Protein AF-A0A080LV56-F1 (afdb_monomer)

Sequence (166 aa):
MALDLDLRAFAGDPAAPHFTWCDDDGTEVSLRLPCADDLQRWRRDGVLAQETLAASLIESVAGQAVGADHRPPAAWLSALDDAFAAHDPLTALQLQTRCPACDHAELVACDLEALLLEGFAGTQAKMLDEVLQLASAFHWSEAEILALPRWRRAHYLQQIAARGWA

Secondary structure (DSSP, 8-state):
------GGGGSS--PPPEEEEE-TT--EEEEE---HHHHHHHHHHT---HHHHHHTTEEEETTEE--TT----TTHHHHHHHHHHHH-TTTT-EEEEE-TTT--EEEEE--HHHHHHHHHHHHHHHHHHHHHHHHHHH---HHHHHHS-HHHHHHHHHHHHHHT--

Foldseek 3Di:
DDDDDPCVVVVDDDDFDKDWDADPVRKIWIFTADDPVLVVVCVVVVPDDLQLSRLVGTQDINPHGDDSPDGDPPVCSVVVVVVNCVVCVPVFPWDFDADPVPRDTDTDTDDPVVVVVVVVVVVVVVLVVLLVLCCLQPVDDSVVLVVDDPVVSVVVVVVCVVVVPD

Organism: NCBI:txid327160

Structure (mmCIF, N/CA/C/O backbone):
data_AF-A0A080LV56-F1
#
_entry.id   AF-A0A080LV56-F1
#
loop_
_atom_site.group_PDB
_atom_site.id
_atom_site.type_symbol
_atom_site.label_atom_id
_atom_site.label_alt_id
_atom_site.label_comp_id
_atom_site.label_asym_id
_atom_site.label_entity_id
_atom_site.label_seq_id
_atom_site.pdbx_PDB_ins_code
_atom_site.Cartn_x
_atom_site.Cartn_y
_atom_site.Cartn_z
_atom_site.occupancy
_atom_site.B_iso_or_equiv
_atom_site.auth_seq_id
_atom_site.auth_comp_id
_atom_site.auth_asym_id
_atom_site.auth_atom_id
_atom_site.pdbx_PDB_model_num
ATOM 1 N N . MET A 1 1 ? -4.307 -5.584 -19.334 1.00 41.62 1 MET A N 1
ATOM 2 C CA . MET A 1 1 ? -5.262 -4.672 -18.678 1.00 41.62 1 MET A CA 1
ATOM 3 C C . MET A 1 1 ? -4.459 -3.486 -18.177 1.00 41.62 1 MET A C 1
ATOM 5 O O . MET A 1 1 ? -3.570 -3.702 -17.367 1.00 41.62 1 MET A O 1
ATOM 9 N N . ALA A 1 2 ? -4.651 -2.293 -18.739 1.00 46.03 2 ALA A N 1
ATOM 10 C CA . ALA A 1 2 ? -4.033 -1.086 -18.195 1.00 46.03 2 ALA A CA 1
ATOM 11 C C . ALA A 1 2 ? -4.958 -0.577 -17.087 1.00 46.03 2 ALA A C 1
ATOM 13 O O . ALA A 1 2 ? -6.106 -0.246 -17.373 1.00 46.03 2 ALA A O 1
ATOM 14 N N . LEU A 1 3 ? -4.496 -0.604 -15.836 1.00 47.84 3 LEU A N 1
ATOM 15 C CA . LEU A 1 3 ? -5.136 0.165 -14.776 1.00 47.84 3 LEU A CA 1
ATOM 16 C C . LEU A 1 3 ? -4.761 1.626 -15.015 1.00 47.84 3 LEU A C 1
ATOM 18 O O . LEU A 1 3 ? -3.588 1.982 -14.914 1.00 47.84 3 LEU A O 1
ATOM 22 N N . ASP A 1 4 ? -5.741 2.435 -15.402 1.00 61.50 4 ASP A N 1
ATOM 23 C CA . ASP A 1 4 ? -5.580 3.882 -15.451 1.00 61.50 4 ASP A CA 1
ATOM 24 C C . ASP A 1 4 ? -5.739 4.411 -14.022 1.00 61.50 4 ASP A C 1
ATOM 26 O O . ASP A 1 4 ? -6.822 4.353 -13.439 1.00 61.50 4 ASP A O 1
ATOM 30 N N . LEU A 1 5 ? -4.623 4.818 -13.422 1.00 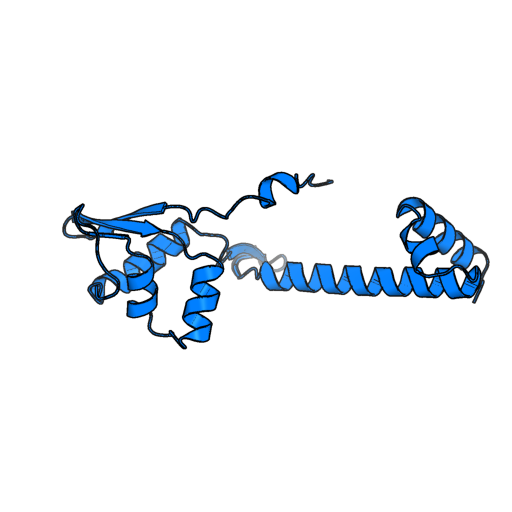65.12 5 LEU A N 1
ATOM 31 C CA . LEU A 1 5 ? -4.586 5.436 -12.103 1.00 65.12 5 LEU A CA 1
ATOM 32 C C . LEU A 1 5 ? -4.594 6.946 -12.319 1.00 65.12 5 LEU A C 1
ATOM 34 O O . LEU A 1 5 ? -3.575 7.515 -12.714 1.00 65.12 5 LEU A O 1
ATOM 38 N N . ASP A 1 6 ? -5.726 7.604 -12.059 1.00 75.69 6 ASP A N 1
ATOM 39 C CA . ASP A 1 6 ? -5.774 9.066 -12.074 1.00 75.69 6 ASP A CA 1
ATOM 40 C C . ASP A 1 6 ? -4.949 9.611 -10.904 1.00 75.69 6 ASP A C 1
ATOM 42 O O . ASP A 1 6 ? -5.421 9.741 -9.775 1.00 75.69 6 ASP A O 1
ATOM 46 N N . LEU A 1 7 ? -3.687 9.938 -11.185 1.00 74.62 7 LEU A N 1
ATOM 47 C CA . LEU A 1 7 ? -2.738 10.439 -10.193 1.00 74.62 7 LEU A CA 1
ATOM 48 C C . LEU A 1 7 ? -3.213 11.732 -9.509 1.00 74.62 7 LEU A C 1
ATOM 50 O O . LEU A 1 7 ? -2.747 12.043 -8.417 1.00 74.62 7 LEU A O 1
ATOM 54 N N . ARG A 1 8 ? -4.164 12.475 -10.097 1.00 74.44 8 ARG A N 1
ATOM 55 C CA . ARG A 1 8 ? -4.742 13.669 -9.458 1.00 74.44 8 ARG A CA 1
ATOM 56 C C . ARG A 1 8 ? -5.580 13.318 -8.235 1.00 74.44 8 ARG A C 1
ATOM 58 O O . ARG A 1 8 ? -5.631 14.119 -7.307 1.00 74.44 8 ARG A O 1
ATOM 65 N N . ALA A 1 9 ? -6.185 12.131 -8.207 1.00 66.12 9 ALA A N 1
ATOM 66 C CA . ALA A 1 9 ? -6.916 11.642 -7.041 1.00 66.12 9 ALA A CA 1
ATOM 67 C C . ALA A 1 9 ? -5.996 11.420 -5.825 1.00 66.12 9 ALA A C 1
ATOM 69 O O . ALA A 1 9 ? -6.469 11.439 -4.695 1.00 66.12 9 ALA A O 1
ATOM 70 N N . PHE A 1 10 ? -4.683 11.278 -6.045 1.00 66.25 10 PHE A N 1
ATOM 71 C CA . PHE A 1 10 ? -3.671 11.136 -4.994 1.00 66.25 10 PHE A CA 1
ATOM 72 C C . PHE A 1 10 ? -3.047 12.472 -4.553 1.00 66.25 10 PHE A C 1
ATOM 74 O O . PHE A 1 10 ? -2.191 12.477 -3.677 1.00 66.25 10 PHE A O 1
ATOM 81 N N . ALA A 1 11 ? -3.428 13.603 -5.160 1.00 73.12 11 ALA A N 1
ATOM 82 C CA . ALA A 1 11 ? -2.833 14.913 -4.871 1.00 73.12 11 ALA A CA 1
ATOM 83 C C . ALA A 1 11 ? -3.498 15.663 -3.697 1.00 73.12 11 ALA A C 1
ATOM 85 O O . ALA A 1 11 ? -3.069 16.768 -3.370 1.00 73.12 11 ALA A O 1
ATOM 86 N N . GLY A 1 12 ? -4.561 15.107 -3.107 1.00 71.06 12 GLY A N 1
ATOM 87 C CA . GLY A 1 12 ? -5.226 15.664 -1.926 1.00 71.06 12 GLY A CA 1
ATOM 88 C C . GLY A 1 12 ? -4.645 15.134 -0.616 1.00 71.06 12 GLY A C 1
ATOM 89 O O . GLY A 1 12 ? -3.960 14.111 -0.608 1.00 71.06 12 GLY A O 1
ATOM 90 N N . ASP A 1 13 ? -4.963 15.806 0.492 1.00 70.88 13 ASP A N 1
ATOM 91 C CA . ASP A 1 13 ? -4.634 15.289 1.820 1.00 70.88 13 ASP A CA 1
ATOM 92 C C . ASP A 1 13 ? -5.390 13.969 2.054 1.00 70.88 13 ASP A C 1
ATOM 94 O O . ASP A 1 13 ? -6.614 13.920 1.870 1.00 70.88 13 ASP A O 1
ATOM 98 N N . PRO A 1 14 ? -4.696 12.886 2.440 1.00 67.44 14 PRO A N 1
ATOM 99 C CA . PRO A 1 14 ? -5.350 11.622 2.729 1.00 67.44 14 PRO A CA 1
ATOM 100 C C . PRO A 1 14 ? -6.258 11.786 3.954 1.00 67.44 14 PRO A C 1
ATOM 102 O O . PRO A 1 14 ? -5.790 12.021 5.066 1.00 67.44 14 PRO A O 1
ATOM 105 N N . ALA A 1 15 ? -7.568 11.643 3.759 1.00 73.62 15 ALA A N 1
ATOM 106 C CA . ALA A 1 15 ? -8.515 11.540 4.861 1.00 73.62 15 ALA A CA 1
ATOM 107 C C . ALA A 1 15 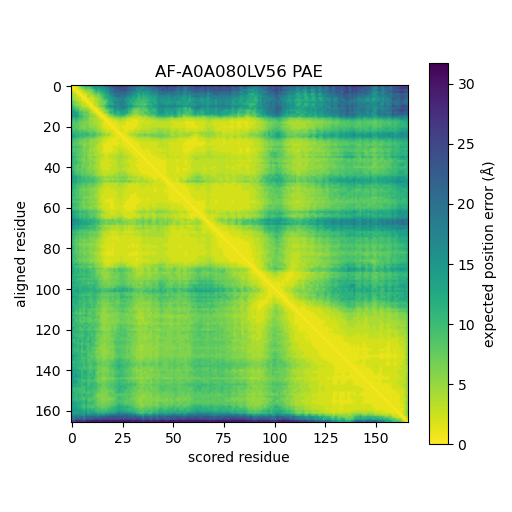? -8.543 10.090 5.353 1.00 73.62 15 ALA A C 1
ATOM 109 O O . ALA A 1 15 ? -8.925 9.190 4.602 1.00 73.62 15 ALA A O 1
ATOM 110 N N . ALA A 1 16 ? -8.143 9.864 6.605 1.00 81.75 16 ALA A N 1
ATOM 111 C CA . ALA A 1 16 ? -8.277 8.556 7.233 1.00 81.75 16 ALA A CA 1
ATOM 112 C C . ALA A 1 16 ? -9.768 8.166 7.280 1.00 81.75 16 ALA A C 1
ATOM 114 O O . ALA A 1 16 ? -10.581 8.966 7.747 1.00 81.75 16 ALA A O 1
ATOM 115 N N . PRO A 1 17 ? -10.167 6.985 6.781 1.00 90.19 17 PRO A N 1
ATOM 116 C CA . PRO A 1 17 ? -11.537 6.512 6.934 1.00 90.19 17 PRO A CA 1
ATOM 117 C C . PRO A 1 17 ? -11.905 6.355 8.411 1.00 90.19 17 PRO A C 1
ATOM 119 O O . PRO A 1 17 ? -11.058 6.016 9.234 1.00 90.19 17 PRO A O 1
ATOM 122 N N . HIS A 1 18 ? -13.177 6.573 8.729 1.00 94.38 18 HIS A N 1
ATOM 123 C CA . HIS A 1 18 ? -13.709 6.466 10.087 1.00 94.38 18 HIS A CA 1
ATOM 124 C C . HIS A 1 18 ? -14.703 5.317 10.163 1.00 94.38 18 HIS A C 1
ATOM 126 O O . HIS A 1 18 ? -15.404 5.035 9.187 1.00 94.38 18 HIS A O 1
ATOM 132 N N . PHE A 1 19 ? -14.781 4.676 11.322 1.00 96.31 19 PHE A N 1
ATOM 133 C CA . PHE A 1 19 ? -15.756 3.634 11.594 1.00 96.31 19 PHE A CA 1
ATOM 134 C C . PHE A 1 19 ? -16.176 3.636 13.061 1.00 96.31 19 PHE A C 1
ATOM 136 O O . PHE A 1 19 ? -15.531 4.229 13.927 1.00 96.31 19 PHE A O 1
ATOM 143 N N . THR A 1 20 ? -17.284 2.958 13.326 1.00 97.06 20 THR A N 1
ATOM 144 C CA . THR A 1 20 ? -17.844 2.817 14.665 1.00 97.06 20 THR A CA 1
ATOM 145 C C . THR A 1 20 ? -17.800 1.352 15.063 1.00 97.06 20 THR A C 1
ATOM 147 O O . THR A 1 20 ? -18.173 0.476 14.281 1.00 97.06 20 THR A O 1
ATOM 150 N N . TRP A 1 21 ? -17.353 1.094 16.284 1.00 97.31 21 TRP A N 1
ATOM 151 C CA . TRP A 1 21 ? -17.367 -0.217 16.916 1.00 97.31 21 TRP A CA 1
ATOM 152 C C . TRP A 1 21 ? -18.187 -0.137 18.205 1.00 97.31 21 TRP A C 1
ATOM 154 O O . TRP A 1 21 ? -18.147 0.875 18.903 1.00 97.31 21 TRP A O 1
ATOM 164 N N . CYS A 1 22 ? -18.938 -1.190 18.515 1.00 96.38 22 CYS A N 1
ATOM 165 C CA . CYS A 1 22 ? -19.700 -1.287 19.754 1.00 96.38 22 CYS A CA 1
ATOM 166 C C . CYS A 1 22 ? -19.140 -2.423 20.603 1.00 96.38 22 CYS A C 1
ATOM 168 O O . CYS A 1 22 ? -18.995 -3.541 20.109 1.00 96.38 22 CYS A O 1
ATOM 170 N N . ASP A 1 23 ? -18.878 -2.125 21.870 1.00 95.06 23 ASP A N 1
ATOM 171 C CA . ASP A 1 23 ? -18.536 -3.118 22.884 1.00 95.06 23 ASP A CA 1
ATOM 172 C C . ASP A 1 23 ? -19.754 -3.982 23.259 1.00 95.06 23 ASP A C 1
ATOM 174 O O . ASP A 1 23 ? -20.903 -3.591 23.020 1.00 95.06 23 ASP A O 1
ATOM 178 N N . ASP A 1 24 ? -19.515 -5.122 23.911 1.00 91.31 24 ASP A N 1
ATOM 179 C CA . ASP A 1 24 ? -20.562 -6.070 24.331 1.00 91.31 24 ASP A CA 1
ATOM 180 C C . ASP A 1 24 ? -21.584 -5.439 25.295 1.00 91.31 24 ASP A C 1
ATOM 182 O O . ASP A 1 24 ? -22.775 -5.761 25.257 1.00 91.31 24 ASP A O 1
ATOM 186 N N . ASP A 1 25 ? -21.143 -4.479 26.113 1.00 92.00 25 ASP A N 1
ATOM 187 C CA . ASP A 1 25 ? -21.997 -3.705 27.023 1.00 92.00 25 ASP A CA 1
ATOM 188 C C . ASP A 1 25 ? -22.795 -2.590 26.305 1.00 92.00 25 ASP A C 1
ATOM 190 O O . ASP A 1 25 ? -23.499 -1.800 26.940 1.00 92.00 25 ASP A O 1
ATOM 194 N N . GLY A 1 26 ? -22.692 -2.499 24.974 1.00 93.38 26 GLY A N 1
ATOM 195 C CA . GLY A 1 26 ? -23.369 -1.504 24.139 1.00 93.38 26 GLY A CA 1
ATOM 196 C C . GLY A 1 26 ? -22.682 -0.137 24.106 1.00 93.38 26 GLY A C 1
ATOM 197 O O . GLY A 1 26 ? -23.262 0.829 23.608 1.00 93.38 26 GLY A O 1
ATOM 198 N N . THR A 1 27 ? -21.458 -0.034 24.633 1.00 95.00 27 THR A N 1
ATOM 199 C CA . THR A 1 27 ? -20.668 1.200 24.559 1.00 95.00 27 THR A CA 1
ATOM 200 C C . THR A 1 27 ? -20.203 1.421 23.126 1.00 95.00 27 THR A C 1
ATOM 202 O O . THR A 1 27 ? -19.434 0.632 22.586 1.00 95.00 27 THR A O 1
ATOM 205 N N . GLU A 1 28 ? -20.649 2.515 22.518 1.00 97.12 28 GLU A N 1
ATOM 206 C CA . GLU A 1 28 ? -20.229 2.911 21.177 1.00 97.12 28 GLU A CA 1
ATOM 207 C C . GLU A 1 28 ? -18.879 3.640 21.216 1.00 97.12 28 GLU A C 1
ATOM 209 O O . GLU A 1 28 ? -18.665 4.540 22.033 1.00 97.12 28 GLU A O 1
ATOM 214 N N . VAL A 1 29 ? -17.976 3.280 20.309 1.00 97.38 29 VAL A N 1
ATOM 215 C CA . VAL A 1 29 ? -16.648 3.873 20.153 1.00 97.38 29 VAL A CA 1
ATOM 216 C C . VAL A 1 29 ? -16.473 4.282 18.696 1.00 97.38 29 VAL A C 1
ATOM 218 O O . VAL A 1 29 ? -16.637 3.467 17.790 1.00 97.38 29 VAL A O 1
ATOM 221 N N . SER A 1 30 ? -16.134 5.548 18.458 1.00 97.12 30 SER A N 1
ATOM 222 C CA . SER A 1 30 ? -15.774 6.028 17.119 1.00 97.12 30 SER A CA 1
ATOM 223 C C . SER A 1 30 ? -14.263 6.034 16.961 1.00 97.12 30 SER A C 1
ATOM 225 O O . SER A 1 30 ? -13.546 6.566 17.815 1.00 97.12 30 SER A O 1
ATOM 227 N N . LEU A 1 31 ? -13.798 5.452 15.861 1.00 96.12 31 LEU A N 1
ATOM 228 C CA . LEU A 1 31 ? -12.392 5.298 15.531 1.00 96.12 31 LEU A CA 1
ATOM 229 C C . LEU A 1 31 ? -12.118 5.783 14.111 1.00 96.12 31 LEU A C 1
ATOM 231 O O . LEU A 1 31 ? -13.002 5.828 13.253 1.00 96.12 31 LEU A O 1
ATOM 235 N N . ARG A 1 32 ? -10.848 6.057 13.848 1.00 95.25 32 ARG A N 1
ATOM 236 C CA . ARG A 1 32 ? -10.312 6.223 12.498 1.00 95.25 32 ARG A CA 1
ATOM 237 C C . ARG A 1 32 ? -9.301 5.132 12.189 1.00 95.25 32 ARG A C 1
ATOM 239 O O . ARG A 1 32 ? -8.630 4.627 13.089 1.00 95.25 32 ARG A O 1
ATOM 246 N N . LEU A 1 33 ? -9.156 4.801 10.913 1.00 94.00 33 LEU A N 1
ATOM 247 C CA . LEU A 1 33 ? -8.058 3.962 10.456 1.00 94.00 33 LEU A CA 1
ATOM 248 C C . LEU A 1 33 ? -6.712 4.694 10.620 1.00 94.00 33 LEU A C 1
ATOM 250 O O . LEU A 1 33 ? -6.662 5.927 10.519 1.00 94.00 33 LEU A O 1
ATOM 254 N N . PRO A 1 34 ? -5.614 3.957 10.861 1.00 92.12 34 PRO A N 1
ATOM 255 C CA . PRO A 1 34 ? -4.275 4.527 10.831 1.00 92.12 34 PRO A CA 1
ATOM 256 C C . PRO A 1 34 ? -3.961 5.158 9.472 1.00 92.12 34 PRO A C 1
ATOM 258 O O . PRO A 1 34 ? -4.345 4.641 8.424 1.00 92.12 34 PRO A O 1
ATOM 261 N N . CYS A 1 35 ? -3.197 6.245 9.477 1.00 89.31 35 CYS A N 1
ATOM 262 C CA . CYS A 1 35 ? -2.608 6.822 8.275 1.00 89.31 35 CYS A CA 1
ATOM 263 C C . CYS A 1 35 ? -1.074 6.853 8.359 1.00 89.31 35 CYS A C 1
ATOM 265 O O . CYS A 1 35 ? -0.462 6.505 9.372 1.00 89.31 35 CYS A O 1
ATOM 267 N N . ALA A 1 36 ? -0.425 7.286 7.275 1.00 86.19 36 ALA A N 1
ATOM 268 C CA . ALA A 1 36 ? 1.034 7.359 7.215 1.00 86.19 36 ALA A CA 1
ATOM 269 C C . ALA A 1 36 ? 1.631 8.269 8.307 1.00 86.19 36 ALA A C 1
ATOM 271 O O . ALA A 1 36 ? 2.702 7.965 8.836 1.00 86.19 36 ALA A O 1
ATOM 272 N N . ASP A 1 37 ? 0.936 9.347 8.679 1.00 89.38 37 ASP A N 1
ATOM 273 C CA . ASP A 1 37 ? 1.382 10.251 9.743 1.00 89.38 37 ASP A CA 1
ATOM 274 C C . ASP A 1 37 ? 1.354 9.579 11.121 1.00 89.38 37 ASP A C 1
ATOM 276 O O . ASP A 1 37 ? 2.232 9.843 11.947 1.00 89.38 37 ASP A O 1
ATOM 280 N N . ASP A 1 38 ? 0.401 8.673 11.366 1.00 91.62 38 ASP A N 1
ATOM 281 C CA . ASP A 1 38 ? 0.376 7.872 12.593 1.00 91.62 38 ASP A CA 1
ATOM 282 C C . ASP A 1 38 ? 1.561 6.928 12.646 1.00 91.62 38 ASP A C 1
ATOM 284 O O . ASP A 1 38 ? 2.292 6.925 13.632 1.00 91.62 38 ASP A O 1
ATOM 288 N N . LEU A 1 39 ? 1.807 6.189 11.560 1.00 89.75 39 LEU A N 1
ATOM 289 C CA . LEU A 1 39 ? 2.941 5.271 11.466 1.00 89.75 39 LEU A CA 1
ATOM 290 C C . LEU A 1 39 ? 4.268 6.002 11.702 1.00 89.75 39 LEU A C 1
ATOM 292 O O . LEU A 1 39 ? 5.125 5.522 12.448 1.00 89.75 39 LEU A O 1
ATOM 296 N N . GLN A 1 40 ? 4.436 7.192 11.116 1.00 92.81 40 GLN A N 1
ATOM 297 C CA . GLN A 1 40 ? 5.611 8.033 11.346 1.00 92.81 40 GLN A CA 1
ATOM 298 C C . GLN A 1 40 ? 5.714 8.481 12.804 1.00 92.81 40 GLN A C 1
ATOM 300 O O . GLN A 1 40 ? 6.798 8.409 13.390 1.00 92.81 40 GLN A O 1
ATOM 305 N N . ARG A 1 41 ? 4.605 8.922 13.405 1.00 93.44 41 ARG A N 1
ATOM 306 C CA . ARG A 1 41 ? 4.562 9.363 14.802 1.00 93.44 41 ARG A CA 1
ATOM 307 C C . ARG A 1 41 ? 4.884 8.221 15.758 1.00 93.44 41 ARG A C 1
ATOM 309 O O . ARG A 1 41 ? 5.780 8.373 16.582 1.00 93.44 41 ARG A O 1
ATOM 316 N N . TRP A 1 42 ? 4.226 7.074 15.616 1.00 94.94 42 TRP A N 1
ATOM 317 C CA . TRP A 1 42 ? 4.469 5.882 16.428 1.00 94.94 42 TRP A CA 1
ATOM 318 C C . TRP A 1 42 ? 5.910 5.410 16.310 1.00 94.94 42 TRP A C 1
ATOM 320 O O . TRP A 1 42 ? 6.548 5.136 17.323 1.00 94.94 42 TRP A O 1
ATOM 330 N N . ARG A 1 43 ? 6.463 5.395 15.092 1.00 95.38 43 ARG A N 1
ATOM 331 C CA . ARG A 1 43 ? 7.864 5.034 14.865 1.00 95.38 43 ARG A CA 1
ATOM 332 C C . ARG A 1 43 ? 8.823 6.009 15.541 1.00 95.38 43 ARG A C 1
ATOM 334 O O . ARG A 1 43 ? 9.770 5.573 16.188 1.00 95.38 43 ARG A O 1
ATOM 341 N N . ARG A 1 44 ? 8.597 7.314 15.377 1.00 96.50 44 ARG A N 1
ATOM 342 C CA . ARG A 1 44 ? 9.421 8.370 15.983 1.00 96.50 44 ARG A CA 1
ATOM 343 C C . ARG A 1 44 ? 9.378 8.305 17.509 1.00 96.50 44 ARG A C 1
ATOM 345 O O . ARG A 1 44 ? 10.412 8.472 18.147 1.00 96.50 44 ARG A O 1
ATOM 352 N N . ASP A 1 45 ? 8.202 8.042 18.066 1.00 94.81 45 ASP A N 1
ATOM 353 C CA . ASP A 1 45 ? 7.956 8.054 19.508 1.00 94.81 45 ASP A CA 1
ATOM 354 C C . ASP A 1 45 ? 8.197 6.672 20.153 1.00 94.81 45 ASP A C 1
ATOM 356 O O . ASP A 1 45 ? 8.087 6.526 21.369 1.00 94.81 45 ASP A O 1
ATOM 360 N N . GLY A 1 46 ? 8.555 5.655 19.358 1.00 94.62 46 GLY A N 1
ATOM 361 C CA . GLY A 1 46 ? 8.830 4.295 19.829 1.00 94.62 46 GLY A CA 1
ATOM 362 C C . GLY A 1 46 ? 7.603 3.583 20.406 1.00 94.62 46 GLY A C 1
ATOM 363 O O . GLY A 1 46 ? 7.737 2.750 21.304 1.00 94.62 46 GLY A O 1
ATOM 364 N N . VAL A 1 47 ? 6.405 3.924 19.931 1.00 91.69 47 VAL A N 1
ATOM 365 C CA . VAL A 1 47 ? 5.146 3.351 20.415 1.00 91.69 47 VAL A CA 1
ATOM 366 C C . VAL A 1 47 ? 4.979 1.943 19.853 1.00 91.69 47 VAL A C 1
ATOM 368 O O . VAL A 1 47 ? 4.800 1.767 18.652 1.00 91.69 47 VAL A O 1
ATOM 371 N N . LEU A 1 48 ? 5.019 0.948 20.740 1.00 88.19 48 LEU A N 1
ATOM 372 C CA . LEU A 1 48 ? 4.835 -0.469 20.395 1.00 88.19 48 LEU A CA 1
ATOM 373 C C . LEU A 1 48 ? 3.673 -1.133 21.150 1.00 88.19 48 LEU A C 1
ATOM 375 O O . LEU A 1 48 ? 3.240 -2.216 20.775 1.00 88.19 48 LEU A O 1
ATOM 379 N N . ALA A 1 49 ? 3.186 -0.511 22.226 1.00 91.50 49 ALA A N 1
ATOM 380 C CA . ALA A 1 49 ? 2.107 -1.063 23.041 1.00 91.50 49 ALA A CA 1
ATOM 381 C C . ALA A 1 49 ? 0.753 -0.911 22.330 1.00 91.50 49 ALA A C 1
ATOM 383 O O . ALA A 1 49 ? 0.395 0.202 21.932 1.00 91.50 49 ALA A O 1
ATOM 384 N N . GLN A 1 50 ? 0.001 -2.010 22.208 1.00 89.69 50 GLN A N 1
ATOM 385 C CA . GLN A 1 50 ? -1.292 -2.052 21.514 1.00 89.69 50 GLN A CA 1
ATOM 386 C C . GLN A 1 50 ? -2.301 -1.064 22.111 1.00 89.69 50 GLN A C 1
ATOM 388 O O . GLN A 1 50 ? -3.026 -0.408 21.371 1.00 89.69 50 GLN A O 1
ATOM 393 N N . GLU A 1 51 ? -2.292 -0.878 23.431 1.00 91.81 51 GLU A N 1
ATOM 394 C CA . GLU A 1 51 ? -3.158 0.065 24.140 1.00 91.81 51 GLU A CA 1
ATOM 395 C C . GLU A 1 51 ? -2.931 1.500 23.673 1.00 91.81 51 GLU A C 1
ATOM 397 O O . GLU A 1 51 ? -3.880 2.254 23.474 1.00 91.81 51 GLU A O 1
ATOM 402 N N . THR A 1 52 ? -1.666 1.880 23.498 1.00 91.56 52 THR A N 1
ATOM 403 C CA . THR A 1 52 ? -1.285 3.231 23.079 1.00 91.56 52 THR A CA 1
ATOM 404 C C . THR A 1 52 ? -1.592 3.449 21.600 1.00 91.56 52 THR A C 1
ATOM 406 O O . THR A 1 52 ? -2.038 4.534 21.226 1.00 91.56 52 THR A O 1
ATOM 409 N N . LEU A 1 53 ? -1.392 2.422 20.767 1.00 92.56 53 LEU A N 1
ATOM 410 C CA . LEU A 1 53 ? -1.761 2.457 19.351 1.00 92.56 53 LEU A CA 1
ATOM 411 C C . LEU A 1 53 ? -3.278 2.628 19.204 1.00 92.56 53 LEU A C 1
ATOM 413 O O . LEU A 1 53 ? -3.717 3.613 18.613 1.00 92.56 53 LEU A O 1
ATOM 417 N N . ALA A 1 54 ? -4.071 1.757 19.835 1.00 92.69 54 ALA A N 1
ATOM 418 C CA . ALA A 1 54 ? -5.530 1.824 19.821 1.00 92.69 54 ALA A CA 1
ATOM 419 C C . ALA A 1 54 ? -6.048 3.159 20.379 1.00 92.69 54 ALA A C 1
ATOM 421 O O . ALA A 1 54 ? -6.855 3.822 19.733 1.00 92.69 54 ALA A O 1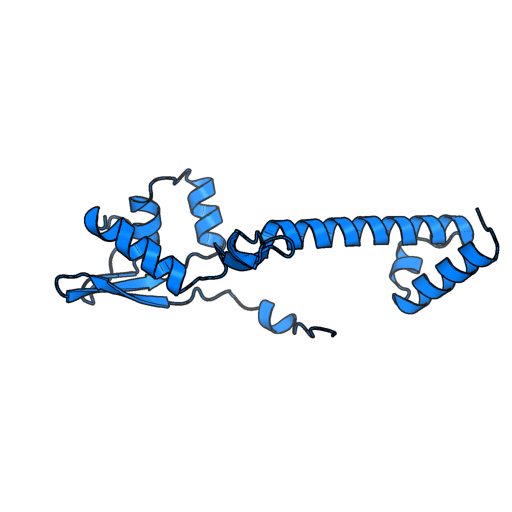
ATOM 422 N N . ALA A 1 55 ? -5.529 3.616 21.527 1.00 93.12 55 ALA A N 1
ATOM 423 C CA . ALA A 1 55 ? -5.912 4.901 22.118 1.00 93.12 55 ALA A CA 1
ATOM 424 C C . ALA A 1 55 ? -5.712 6.085 21.162 1.00 93.12 55 ALA A C 1
ATOM 426 O O . ALA A 1 55 ? -6.523 7.004 21.151 1.00 93.12 55 ALA A O 1
ATOM 427 N N . SER A 1 56 ? -4.650 6.067 20.348 1.00 93.38 56 SER A N 1
ATOM 428 C CA . SER A 1 56 ? -4.352 7.149 19.399 1.00 93.38 56 SER A CA 1
ATOM 429 C C . SER A 1 56 ? -5.281 7.202 18.175 1.00 93.38 56 SER A C 1
ATOM 431 O O . SER A 1 56 ? -5.238 8.171 17.407 1.00 93.38 56 SER A O 1
ATOM 433 N N . LEU A 1 57 ? -6.113 6.171 18.002 1.00 94.38 57 LEU A N 1
ATOM 434 C CA . LEU A 1 57 ? -7.071 6.018 16.907 1.00 94.38 57 LEU A CA 1
ATOM 435 C C . LEU A 1 57 ? -8.529 6.182 17.361 1.00 94.38 57 LEU A C 1
ATOM 437 O O . LEU A 1 57 ? -9.406 6.324 16.513 1.00 94.38 57 LEU A O 1
ATOM 441 N N . ILE A 1 58 ? -8.794 6.172 18.672 1.00 95.62 58 ILE A N 1
ATOM 442 C CA . ILE A 1 58 ? -10.126 6.423 19.233 1.00 95.62 58 ILE A CA 1
ATOM 443 C C . ILE A 1 58 ? -10.367 7.931 19.275 1.00 95.62 58 ILE A C 1
ATOM 445 O O . ILE A 1 58 ? -9.605 8.681 19.881 1.00 95.62 58 ILE A O 1
ATOM 449 N N . GLU A 1 59 ? -11.463 8.370 18.667 1.00 95.44 59 GLU A N 1
ATOM 450 C CA . GLU A 1 59 ? -11.854 9.779 18.638 1.00 95.44 59 GLU A CA 1
ATOM 451 C C . GLU A 1 59 ? -12.919 10.099 19.685 1.00 95.44 59 GLU A C 1
ATOM 453 O O . GLU A 1 59 ? -12.894 11.168 20.300 1.00 95.44 59 GLU A O 1
ATOM 458 N N . SER A 1 60 ? -13.854 9.173 19.920 1.00 96.62 60 SER A N 1
ATOM 459 C CA . SER A 1 60 ? -14.891 9.336 20.939 1.00 96.62 60 SER A CA 1
ATOM 460 C C . SER A 1 60 ? -15.383 8.012 21.520 1.00 96.62 60 SER A C 1
ATOM 462 O O . SER A 1 60 ? -15.331 6.972 20.866 1.00 96.62 60 SER A O 1
ATOM 464 N N . VAL A 1 61 ? -15.885 8.072 22.756 1.00 96.44 61 VAL A N 1
ATOM 465 C CA . VAL A 1 61 ? -16.516 6.960 23.481 1.00 96.44 61 VAL A CA 1
ATOM 466 C C . VAL A 1 61 ? -17.856 7.445 24.025 1.00 96.44 61 VAL A C 1
ATOM 468 O O . VAL A 1 61 ? -17.923 8.508 24.641 1.00 96.44 61 VAL A O 1
ATOM 471 N N . ALA A 1 62 ? -18.929 6.691 23.781 1.00 94.81 62 ALA A N 1
ATOM 472 C CA . ALA A 1 62 ? -20.303 7.048 24.143 1.00 94.81 62 ALA A CA 1
ATOM 473 C C . ALA A 1 62 ? -20.692 8.480 23.705 1.00 94.81 62 ALA A C 1
ATOM 475 O O . ALA A 1 62 ? -21.329 9.232 24.445 1.00 94.81 62 ALA A O 1
ATOM 476 N N . GLY A 1 63 ? -20.250 8.884 22.507 1.00 93.62 63 GLY A N 1
ATOM 477 C CA . GLY A 1 63 ? -20.496 10.212 21.934 1.00 93.62 63 GLY A CA 1
ATOM 478 C C . GLY A 1 63 ? -19.673 11.356 22.541 1.00 93.62 63 GLY A C 1
ATOM 479 O O . GLY A 1 63 ? -19.881 12.514 22.179 1.00 93.62 63 GLY A O 1
ATOM 480 N N . GLN A 1 64 ? -18.741 11.071 23.454 1.00 94.62 64 GLN A N 1
ATOM 481 C CA . GLN A 1 64 ? -17.853 12.069 24.049 1.00 94.62 64 GLN A CA 1
ATOM 482 C C . GLN A 1 64 ? -16.453 11.963 23.456 1.00 94.62 64 GLN A C 1
ATOM 484 O O . GLN A 1 64 ? -15.838 10.898 23.495 1.00 94.62 64 GLN A O 1
ATOM 489 N N . ALA A 1 65 ? -15.943 13.075 22.920 1.00 95.25 65 ALA A N 1
ATOM 490 C CA . ALA A 1 65 ? -14.587 13.136 22.390 1.00 95.25 65 ALA A CA 1
ATOM 491 C C . ALA A 1 65 ? -13.568 12.794 23.482 1.00 95.25 65 ALA A C 1
ATOM 493 O O . ALA A 1 65 ? -13.652 13.303 24.604 1.00 95.25 65 ALA A O 1
ATOM 494 N N . VAL A 1 66 ? -12.599 11.948 23.142 1.00 94.38 66 VAL A N 1
ATOM 495 C CA . VAL A 1 66 ? -11.543 11.537 24.066 1.00 94.38 66 VAL A CA 1
ATOM 496 C C . VAL A 1 66 ? -10.215 12.196 23.698 1.00 94.38 66 VAL A C 1
ATOM 498 O O . VAL A 1 66 ? -9.925 12.462 22.536 1.00 94.38 66 VAL A O 1
ATOM 501 N N . GLY A 1 67 ? -9.411 12.519 24.712 1.00 87.38 67 GLY A N 1
ATOM 502 C CA . GLY A 1 67 ? -8.069 13.072 24.522 1.00 87.38 67 GLY A CA 1
ATOM 503 C C . GLY A 1 67 ? -6.995 11.987 24.416 1.00 87.38 67 GLY A C 1
ATOM 504 O O . GLY A 1 67 ? -7.249 10.818 24.692 1.00 87.38 67 GLY A O 1
ATOM 505 N N . ALA A 1 68 ? -5.757 12.395 24.121 1.00 77.56 68 ALA A N 1
ATOM 506 C CA . ALA A 1 68 ? -4.594 11.500 24.004 1.00 77.56 68 ALA A CA 1
ATOM 507 C C . ALA A 1 68 ? -4.269 10.689 25.283 1.00 77.56 68 ALA A C 1
ATOM 509 O O . ALA A 1 68 ? -3.576 9.669 25.235 1.00 77.56 68 ALA A O 1
ATOM 510 N N . ASP A 1 69 ? -4.779 11.122 26.437 1.00 83.38 69 ASP A N 1
ATOM 511 C CA . ASP A 1 69 ? -4.609 10.432 27.718 1.00 83.38 69 ASP A CA 1
ATOM 512 C C . ASP A 1 69 ? -5.632 9.310 27.942 1.00 83.38 69 ASP A C 1
ATOM 514 O O . ASP A 1 69 ? -5.537 8.581 28.931 1.00 83.38 69 ASP A O 1
ATOM 518 N N . HIS A 1 70 ? -6.594 9.133 27.030 1.00 89.06 70 HIS A N 1
ATOM 519 C CA . HIS A 1 70 ? -7.525 8.015 27.089 1.00 89.06 70 HIS A CA 1
ATOM 520 C C . HIS A 1 70 ? -6.770 6.686 27.045 1.00 89.06 70 HIS A C 1
ATOM 522 O O . HIS A 1 70 ? -5.784 6.513 26.325 1.00 89.06 70 HIS A O 1
ATOM 528 N N . ARG A 1 71 ? -7.221 5.741 27.863 1.00 89.69 71 ARG A N 1
ATOM 529 C CA . ARG A 1 71 ? -6.703 4.378 27.896 1.00 89.69 71 ARG A CA 1
ATOM 530 C C . ARG A 1 71 ? -7.897 3.454 27.707 1.00 89.69 71 ARG A C 1
ATOM 532 O O . ARG A 1 71 ? -8.721 3.390 28.624 1.00 89.69 71 ARG A O 1
ATOM 539 N N . PRO A 1 72 ? -8.026 2.795 26.543 1.00 91.25 72 PRO A N 1
ATOM 540 C CA . PRO A 1 72 ? -9.108 1.852 26.345 1.00 91.25 72 PRO A CA 1
ATOM 541 C C . PRO A 1 72 ? -8.956 0.694 27.343 1.00 91.25 72 PRO A C 1
ATOM 543 O O . PRO A 1 72 ? -7.828 0.309 27.674 1.00 91.25 72 PRO A O 1
ATOM 546 N N . PRO A 1 73 ? -10.067 0.131 27.842 1.00 92.69 73 PRO A N 1
ATOM 547 C CA . PRO A 1 73 ? -10.045 -1.117 28.588 1.00 92.69 73 PRO A CA 1
ATOM 548 C C . PRO A 1 73 ? -9.262 -2.198 27.835 1.00 92.69 73 PRO A C 1
ATOM 550 O O . PRO A 1 73 ? -9.481 -2.414 26.647 1.00 92.69 73 PRO A O 1
ATOM 553 N N . ALA A 1 74 ? -8.391 -2.932 28.534 1.00 91.56 74 ALA A N 1
ATOM 554 C CA . ALA A 1 74 ? -7.603 -4.008 27.919 1.00 91.56 74 ALA A CA 1
ATOM 555 C C . ALA A 1 74 ? -8.483 -5.097 27.271 1.00 91.56 74 ALA A C 1
ATOM 557 O O . ALA A 1 74 ? -8.078 -5.727 26.300 1.00 91.56 74 ALA A O 1
ATOM 558 N N . ALA A 1 75 ? -9.706 -5.283 27.781 1.00 93.56 75 ALA A N 1
ATOM 559 C CA . ALA A 1 75 ? -10.694 -6.200 27.218 1.00 93.56 75 ALA A CA 1
ATOM 560 C C . ALA A 1 75 ? -11.124 -5.827 25.786 1.00 93.56 75 ALA A C 1
ATOM 562 O O . ALA A 1 75 ? -11.473 -6.715 25.016 1.00 93.56 75 ALA A O 1
ATOM 563 N N . TRP A 1 76 ? -11.053 -4.545 25.407 1.00 94.88 76 TRP A N 1
ATOM 564 C CA . TRP A 1 76 ? -11.438 -4.093 24.069 1.00 94.88 76 TRP A CA 1
ATOM 565 C C . TRP A 1 76 ? -10.410 -4.456 23.000 1.00 94.88 76 TRP A C 1
ATOM 567 O O . TRP A 1 76 ? -10.775 -4.578 21.839 1.00 94.88 76 TRP A O 1
ATOM 577 N N . LEU A 1 77 ? -9.132 -4.634 23.359 1.00 94.00 77 LEU A N 1
ATOM 578 C CA . LEU A 1 77 ? -8.038 -4.702 22.381 1.00 94.00 77 LEU A CA 1
ATOM 579 C C . LEU A 1 77 ? -8.232 -5.800 21.333 1.00 94.00 77 LEU A C 1
ATOM 581 O O . LEU A 1 77 ? -8.034 -5.538 20.154 1.00 94.00 77 LEU A O 1
ATOM 585 N N . SER A 1 78 ? -8.653 -6.997 21.748 1.00 94.19 78 SER A N 1
ATOM 586 C CA . SER A 1 78 ? -8.874 -8.107 20.812 1.00 94.19 78 SER A CA 1
ATOM 587 C C . SER A 1 78 ? -10.021 -7.816 19.843 1.00 94.19 78 SER A C 1
ATOM 589 O O . SER A 1 78 ? -9.889 -8.063 18.652 1.00 94.19 78 SER A O 1
ATOM 591 N N . ALA A 1 79 ? -11.135 -7.275 20.341 1.00 94.94 79 ALA A N 1
ATOM 592 C CA . ALA A 1 79 ? -12.300 -6.965 19.513 1.00 94.94 79 ALA A CA 1
ATOM 593 C C . ALA A 1 79 ? -12.042 -5.768 18.585 1.00 94.94 79 ALA A C 1
ATOM 595 O O . ALA A 1 79 ? -12.537 -5.728 17.460 1.00 94.94 79 ALA A O 1
ATOM 596 N N . LEU A 1 80 ? -11.239 -4.804 19.042 1.00 94.62 80 LEU A N 1
ATOM 597 C CA . LEU A 1 80 ? -10.778 -3.694 18.219 1.00 94.62 80 LEU A CA 1
ATOM 598 C C . LEU A 1 80 ? -9.852 -4.172 17.099 1.00 94.62 80 LEU A C 1
ATOM 600 O O . LEU A 1 80 ? -9.999 -3.688 15.983 1.00 94.62 80 LEU A O 1
ATOM 604 N N . ASP A 1 81 ? -8.947 -5.118 17.363 1.00 92.50 81 ASP A N 1
ATOM 605 C CA . ASP A 1 81 ? -8.066 -5.700 16.340 1.00 92.50 81 ASP A CA 1
ATOM 606 C C . ASP A 1 81 ? -8.885 -6.345 15.206 1.00 92.50 81 ASP A C 1
ATOM 608 O O . ASP A 1 81 ? -8.700 -6.019 14.032 1.00 92.50 81 ASP A O 1
ATOM 612 N N . ASP A 1 82 ? -9.897 -7.145 15.561 1.00 92.62 82 ASP A N 1
ATOM 613 C CA . ASP A 1 82 ? -10.842 -7.725 14.597 1.00 92.62 82 ASP A CA 1
ATOM 614 C C . ASP A 1 82 ? -11.623 -6.643 13.827 1.00 92.62 82 ASP A C 1
ATOM 616 O O . ASP A 1 82 ? -11.824 -6.744 12.611 1.00 92.62 82 ASP A O 1
ATOM 620 N N . ALA A 1 83 ? -12.052 -5.578 14.512 1.00 94.19 83 ALA A N 1
ATOM 621 C CA . ALA A 1 83 ? -12.765 -4.471 13.884 1.00 94.19 83 ALA A CA 1
ATOM 622 C C . ALA A 1 83 ? -11.877 -3.699 12.894 1.00 94.19 83 ALA A C 1
ATOM 624 O O . ALA A 1 83 ? -12.344 -3.365 11.802 1.00 94.19 83 ALA A O 1
ATOM 625 N N . PHE A 1 84 ? -10.606 -3.457 13.229 1.00 93.12 84 PHE A N 1
ATOM 626 C CA . PHE A 1 84 ? -9.631 -2.863 12.313 1.00 93.12 84 PHE A CA 1
ATOM 627 C C . PHE A 1 84 ? -9.396 -3.764 11.101 1.00 93.12 84 PHE A C 1
ATOM 629 O O . PHE A 1 84 ? -9.471 -3.275 9.977 1.00 93.12 84 PHE A O 1
ATOM 636 N N . ALA A 1 85 ? -9.209 -5.071 11.296 1.00 90.19 85 ALA A N 1
ATOM 637 C CA . ALA A 1 85 ? -9.026 -6.017 10.195 1.00 90.19 85 ALA A CA 1
ATOM 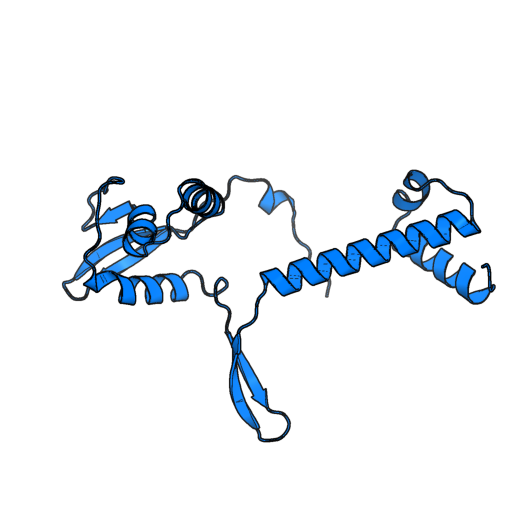638 C C . ALA A 1 85 ? -10.235 -6.059 9.239 1.00 90.19 85 ALA A C 1
ATOM 640 O O . ALA A 1 85 ? -10.071 -6.211 8.028 1.00 90.19 85 ALA A O 1
ATOM 641 N N . ALA A 1 86 ? -11.455 -5.886 9.757 1.00 91.31 86 ALA A N 1
ATOM 642 C CA . ALA A 1 86 ? -12.665 -5.827 8.940 1.00 91.31 86 ALA A CA 1
ATOM 643 C C . ALA A 1 86 ? -12.794 -4.522 8.129 1.00 91.31 86 ALA A C 1
ATOM 645 O O . ALA A 1 86 ? -13.300 -4.551 7.005 1.00 91.31 86 ALA A O 1
ATOM 646 N N . HIS A 1 87 ? -12.352 -3.388 8.684 1.00 92.88 87 HIS A N 1
ATOM 647 C CA . HIS A 1 87 ? -12.452 -2.071 8.039 1.00 92.88 87 HIS A CA 1
ATOM 648 C C . HIS A 1 87 ? -11.233 -1.719 7.172 1.00 92.88 87 HIS A C 1
ATOM 650 O O . HIS A 1 87 ? -11.366 -0.911 6.253 1.00 92.88 87 HIS A O 1
ATOM 656 N N . ASP A 1 88 ? -10.082 -2.349 7.415 1.00 90.31 88 ASP A N 1
ATOM 657 C CA . ASP A 1 88 ? -8.858 -2.227 6.618 1.00 90.31 88 ASP A CA 1
ATOM 658 C C . ASP A 1 88 ? -8.283 -3.604 6.223 1.00 90.31 88 ASP A C 1
ATOM 660 O O . ASP A 1 88 ? -7.188 -3.994 6.645 1.00 90.31 88 ASP A O 1
ATOM 664 N N . PRO A 1 89 ? -9.001 -4.373 5.382 1.00 86.69 89 PRO A N 1
ATOM 665 C CA . PRO A 1 89 ? -8.641 -5.756 5.058 1.00 86.69 89 PRO A CA 1
ATOM 666 C C . PRO A 1 89 ? -7.355 -5.892 4.230 1.00 86.69 89 PRO A C 1
ATOM 668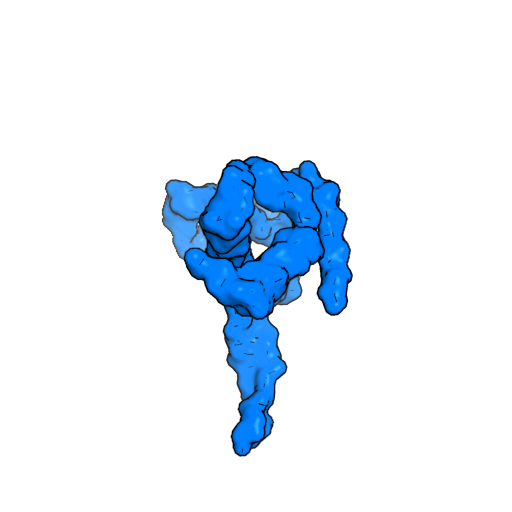 O O . PRO A 1 89 ? -6.875 -7.006 4.015 1.00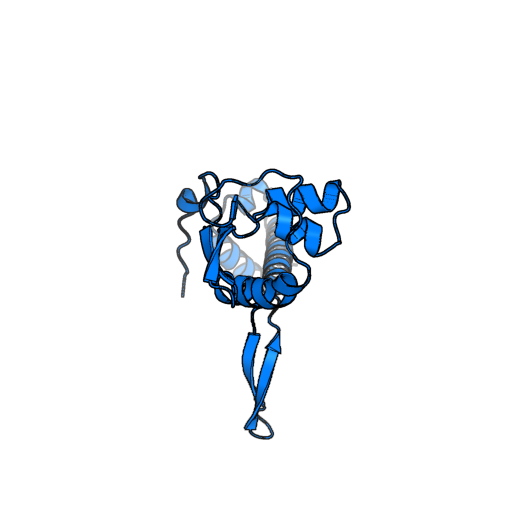 86.69 89 PRO A O 1
ATOM 671 N N . LEU A 1 90 ? -6.809 -4.786 3.712 1.00 86.75 90 LEU A N 1
ATOM 672 C CA . LEU A 1 90 ? -5.626 -4.806 2.851 1.00 86.75 90 LEU A CA 1
ATOM 673 C C . LEU A 1 90 ? -4.312 -4.739 3.635 1.00 86.75 90 LEU A C 1
ATOM 675 O O . LEU A 1 90 ? -3.281 -5.118 3.084 1.00 86.75 90 LEU A O 1
ATOM 679 N N . THR A 1 91 ? -4.341 -4.325 4.904 1.00 82.31 91 THR A N 1
ATOM 680 C CA . THR A 1 91 ? -3.149 -4.305 5.775 1.00 82.31 91 THR A CA 1
ATOM 681 C C . THR A 1 91 ? -2.621 -5.703 6.094 1.00 82.31 91 THR A C 1
ATOM 683 O O . THR A 1 91 ? -1.413 -5.894 6.202 1.00 82.31 91 THR A O 1
ATOM 686 N N . ALA A 1 92 ? -3.509 -6.694 6.189 1.00 83.56 92 ALA A N 1
ATOM 687 C CA . ALA A 1 92 ? -3.175 -8.090 6.460 1.00 83.56 92 ALA A CA 1
ATOM 688 C C . ALA A 1 92 ? -3.842 -9.033 5.444 1.00 83.56 92 ALA A C 1
ATOM 690 O O . ALA A 1 92 ? -4.465 -10.030 5.818 1.00 83.56 92 ALA A O 1
ATOM 691 N N . LEU A 1 93 ? -3.730 -8.712 4.148 1.00 88.62 93 LEU A N 1
ATOM 692 C CA . LEU A 1 93 ? -4.432 -9.430 3.084 1.00 88.62 93 LEU A CA 1
ATOM 693 C C . LEU A 1 93 ? -4.149 -10.942 3.120 1.00 88.62 93 LEU A C 1
ATOM 695 O O . LEU A 1 93 ? -3.010 -11.392 2.987 1.00 88.62 93 LEU A O 1
ATOM 699 N N . GLN A 1 94 ? -5.221 -11.729 3.207 1.00 90.25 94 GLN A N 1
ATOM 700 C CA . GLN A 1 94 ? -5.193 -13.185 3.081 1.00 90.25 94 GLN A CA 1
ATOM 701 C C . GLN A 1 94 ? -5.836 -13.607 1.760 1.00 90.25 94 GLN A C 1
ATOM 703 O O . GLN A 1 94 ? -6.941 -13.180 1.421 1.00 90.25 94 GLN A O 1
ATOM 708 N N . LEU A 1 95 ? -5.164 -14.484 1.019 1.00 90.88 95 LEU A N 1
ATOM 709 C CA . LEU A 1 95 ? -5.695 -15.090 -0.195 1.00 90.88 95 LEU A CA 1
ATOM 710 C C . LEU A 1 95 ? -6.155 -16.511 0.103 1.00 90.88 95 LEU A C 1
ATOM 712 O O . LEU A 1 95 ? -5.377 -17.350 0.557 1.00 90.88 95 LEU A O 1
ATOM 716 N N . GLN A 1 96 ? -7.414 -16.805 -0.213 1.00 94.12 96 GLN A N 1
ATOM 717 C CA . GLN A 1 96 ? -7.893 -18.180 -0.239 1.00 94.12 96 GLN A CA 1
ATOM 718 C C . GLN A 1 96 ? -7.317 -18.877 -1.473 1.00 94.12 96 GLN A C 1
ATOM 720 O O . GLN A 1 96 ? -7.650 -18.537 -2.610 1.00 94.12 96 GLN A O 1
ATOM 725 N N . THR A 1 97 ? -6.469 -19.872 -1.249 1.00 94.81 97 THR A N 1
ATOM 726 C CA . THR A 1 97 ? -5.850 -20.665 -2.313 1.00 94.81 97 THR A CA 1
ATOM 727 C C . THR A 1 97 ? -6.189 -22.143 -2.153 1.00 94.81 97 THR A C 1
ATOM 729 O O . THR A 1 97 ? -6.703 -22.577 -1.120 1.00 94.81 97 THR A O 1
ATOM 732 N N . ARG A 1 98 ? -5.944 -22.922 -3.209 1.00 96.31 98 ARG A N 1
ATOM 733 C CA . ARG A 1 98 ? -6.045 -24.383 -3.199 1.00 96.31 98 ARG A CA 1
ATOM 734 C C . ARG A 1 98 ? -4.751 -24.967 -3.733 1.00 96.31 98 ARG A C 1
ATOM 736 O O . ARG A 1 98 ? -4.276 -24.543 -4.787 1.00 96.31 98 ARG A O 1
ATOM 743 N N . CYS A 1 99 ? -4.194 -25.942 -3.026 1.00 93.44 99 CYS A N 1
ATOM 744 C CA . CYS A 1 99 ? -2.989 -26.621 -3.480 1.00 93.44 99 CYS A CA 1
ATOM 745 C C . CYS A 1 99 ? -3.285 -27.418 -4.766 1.00 93.44 99 CYS A C 1
ATOM 747 O O . CYS A 1 99 ? -4.133 -28.311 -4.735 1.00 93.44 99 CYS A O 1
ATOM 749 N N . PRO A 1 100 ? -2.573 -27.185 -5.885 1.00 94.12 100 PRO A N 1
ATOM 750 C CA . PRO A 1 100 ? -2.843 -27.892 -7.138 1.00 94.12 100 PRO A CA 1
ATOM 751 C C . PRO A 1 100 ? -2.514 -29.394 -7.077 1.00 94.12 100 PRO A C 1
ATOM 753 O O . PRO A 1 100 ? -2.947 -30.143 -7.947 1.00 94.12 100 PRO A O 1
ATOM 756 N N . ALA A 1 101 ? -1.752 -29.846 -6.073 1.00 96.25 101 ALA A N 1
ATOM 757 C CA . ALA A 1 101 ? -1.379 -31.251 -5.912 1.00 96.25 101 ALA A CA 1
ATOM 758 C C . ALA A 1 101 ? -2.390 -32.071 -5.089 1.00 96.25 101 ALA A C 1
ATOM 760 O O . ALA A 1 101 ? -2.541 -33.264 -5.342 1.00 96.25 101 ALA A O 1
ATOM 761 N N . CYS A 1 102 ? -3.059 -31.465 -4.100 1.00 96.62 102 CYS A N 1
ATOM 762 C CA . CYS A 1 102 ? -3.943 -32.185 -3.170 1.00 96.62 102 CYS A CA 1
ATOM 763 C C . CYS A 1 102 ? -5.325 -31.544 -2.949 1.00 96.62 102 CYS A C 1
ATOM 765 O O . CYS A 1 102 ? -6.115 -32.092 -2.187 1.00 96.62 102 CYS A O 1
ATOM 767 N N . ASP A 1 103 ? -5.618 -30.409 -3.589 1.00 95.44 103 ASP A N 1
ATOM 768 C CA . ASP A 1 103 ? -6.863 -29.626 -3.468 1.00 95.44 103 ASP A CA 1
ATOM 769 C C . ASP A 1 103 ? -7.196 -29.130 -2.044 1.00 95.44 103 ASP A C 1
ATOM 771 O O . ASP A 1 103 ? -8.304 -28.672 -1.764 1.00 95.44 103 ASP A O 1
ATOM 775 N N . HIS A 1 104 ? -6.231 -29.167 -1.122 1.00 96.88 104 HIS A N 1
ATOM 776 C CA . HIS A 1 104 ? -6.410 -28.586 0.206 1.00 96.88 104 HIS A CA 1
ATOM 777 C C . HIS A 1 104 ? -6.548 -27.062 0.110 1.00 96.88 104 HIS A C 1
ATOM 779 O O . HIS A 1 104 ? -5.744 -26.412 -0.564 1.00 96.88 104 HIS A O 1
ATOM 785 N N . ALA A 1 105 ? -7.565 -26.510 0.776 1.00 96.31 105 ALA A N 1
ATOM 786 C CA . ALA A 1 105 ? -7.779 -25.073 0.871 1.00 96.31 105 ALA A CA 1
ATOM 787 C C . ALA A 1 105 ? -6.919 -24.481 1.991 1.00 96.31 105 ALA A C 1
ATOM 789 O O . ALA A 1 105 ? -6.936 -24.981 3.111 1.00 96.31 105 ALA A O 1
ATOM 790 N N . GLU A 1 106 ? -6.217 -23.397 1.691 1.00 94.88 106 GLU A N 1
ATOM 791 C CA . GLU A 1 106 ? -5.333 -22.708 2.629 1.00 94.88 106 GLU A CA 1
ATOM 792 C C . GLU A 1 106 ? -5.521 -21.191 2.503 1.00 94.88 106 GLU A C 1
ATOM 794 O O . GLU A 1 106 ? -5.895 -20.687 1.436 1.00 94.88 106 GLU A O 1
ATOM 799 N N . LEU A 1 107 ? -5.304 -20.471 3.604 1.00 93.06 107 LEU A N 1
ATOM 800 C CA . LEU A 1 107 ? -5.178 -19.016 3.603 1.00 93.06 107 LEU A CA 1
ATOM 801 C C . LEU A 1 107 ? -3.694 -18.669 3.563 1.00 93.06 107 LEU A C 1
ATOM 803 O O . LEU A 1 107 ? -2.933 -19.093 4.428 1.00 93.06 107 LEU A O 1
ATOM 807 N N . VAL A 1 108 ? -3.296 -17.920 2.541 1.00 91.56 108 VAL A N 1
ATOM 808 C CA . VAL A 1 108 ? -1.910 -17.499 2.340 1.00 91.56 108 VAL A CA 1
ATOM 809 C C . VAL A 1 108 ? -1.832 -15.991 2.522 1.00 91.56 108 VAL A C 1
ATOM 811 O O . VAL A 1 108 ? -2.552 -15.249 1.849 1.00 91.56 108 VAL A O 1
ATOM 814 N N . ALA A 1 109 ? -0.938 -15.545 3.403 1.00 91.38 109 ALA A N 1
ATOM 815 C CA . ALA A 1 109 ? -0.657 -14.129 3.586 1.00 91.38 109 ALA A CA 1
ATOM 816 C C . ALA A 1 109 ? -0.045 -13.539 2.306 1.00 91.38 109 ALA A C 1
ATOM 818 O O . ALA A 1 109 ? 0.896 -14.099 1.740 1.00 91.38 109 ALA A O 1
ATOM 819 N N . CYS A 1 110 ? -0.586 -12.411 1.853 1.00 90.88 110 CYS A N 1
ATOM 820 C CA . CYS A 1 110 ? -0.117 -11.688 0.680 1.00 90.88 110 CYS A CA 1
ATOM 821 C C . CYS A 1 110 ? 0.435 -10.330 1.109 1.00 90.88 110 CYS A C 1
ATOM 823 O O . CYS A 1 110 ? -0.323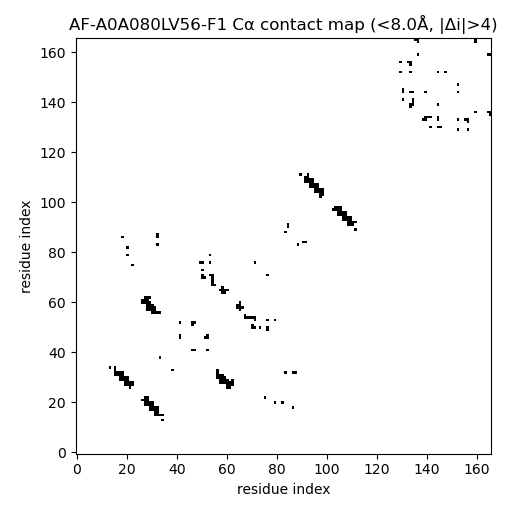 -9.415 1.430 1.00 90.88 110 CYS A O 1
ATOM 825 N N . ASP A 1 111 ? 1.759 -10.204 1.096 1.00 89.75 111 ASP A N 1
ATOM 826 C CA . ASP A 1 111 ? 2.436 -8.947 1.393 1.00 89.75 111 ASP A CA 1
ATOM 827 C C . ASP A 1 111 ? 2.409 -8.033 0.158 1.00 89.75 111 ASP A C 1
ATOM 829 O O . ASP A 1 111 ? 3.259 -8.105 -0.735 1.00 89.75 111 ASP A O 1
ATOM 833 N N . LEU A 1 112 ? 1.369 -7.199 0.078 1.00 87.38 112 LEU A N 1
ATOM 834 C CA . LEU A 1 112 ? 1.182 -6.260 -1.027 1.00 87.38 112 LEU A CA 1
ATOM 835 C C . LEU A 1 112 ? 2.299 -5.213 -1.101 1.00 87.38 112 LEU A C 1
ATOM 837 O O . LEU A 1 112 ? 2.665 -4.803 -2.205 1.00 87.38 112 LEU A O 1
ATOM 841 N N . GLU A 1 113 ? 2.831 -4.779 0.045 1.00 87.25 113 GLU A N 1
ATOM 842 C CA . GLU A 1 113 ? 3.905 -3.788 0.107 1.00 87.25 113 GLU A CA 1
ATOM 843 C C . GLU A 1 113 ? 5.186 -4.369 -0.490 1.00 87.25 113 GLU A C 1
ATOM 845 O O . GLU A 1 113 ? 5.758 -3.775 -1.410 1.00 87.25 113 GLU A O 1
ATOM 850 N N . ALA A 1 114 ? 5.594 -5.556 -0.034 1.00 89.00 114 ALA A N 1
ATOM 851 C CA . ALA A 1 114 ? 6.770 -6.237 -0.557 1.00 89.00 114 ALA A CA 1
ATOM 852 C C . ALA A 1 114 ? 6.646 -6.482 -2.067 1.00 89.00 114 ALA A C 1
ATOM 854 O O . ALA A 1 114 ? 7.550 -6.121 -2.821 1.00 89.00 114 ALA A O 1
ATOM 855 N N . LEU A 1 115 ? 5.501 -6.995 -2.534 1.00 90.19 115 LEU A N 1
ATOM 856 C CA . LEU A 1 115 ? 5.256 -7.230 -3.962 1.00 90.19 115 LEU A CA 1
ATOM 857 C C . LEU A 1 115 ? 5.357 -5.944 -4.795 1.00 90.19 115 LEU A C 1
ATOM 859 O O . LEU A 1 115 ? 5.920 -5.951 -5.896 1.00 90.19 115 LEU A O 1
ATOM 863 N N . LEU A 1 116 ? 4.817 -4.834 -4.289 1.00 89.69 116 LEU A N 1
ATOM 864 C CA . LEU A 1 116 ? 4.874 -3.546 -4.973 1.00 89.69 116 LEU A CA 1
ATOM 865 C C . LEU A 1 116 ? 6.311 -3.010 -5.037 1.00 89.69 116 LEU A C 1
ATOM 867 O O . LEU A 1 116 ? 6.762 -2.589 -6.106 1.00 89.69 116 LEU A O 1
ATOM 871 N N . LEU A 1 117 ? 7.037 -3.047 -3.917 1.00 90.75 117 LEU A N 1
ATOM 872 C CA . LEU A 1 117 ? 8.423 -2.588 -3.830 1.00 90.75 117 LEU A CA 1
ATOM 873 C C . LEU A 1 117 ? 9.354 -3.423 -4.715 1.00 90.75 117 LEU A C 1
ATOM 875 O O . LEU A 1 117 ? 10.163 -2.859 -5.454 1.00 90.75 117 LEU A O 1
ATOM 879 N N . GLU A 1 118 ? 9.200 -4.747 -4.713 1.00 94.44 118 GLU A N 1
ATOM 880 C CA . GLU A 1 118 ? 9.920 -5.648 -5.617 1.00 94.44 118 GLU A CA 1
ATOM 881 C C . GLU A 1 118 ? 9.612 -5.334 -7.087 1.00 94.44 118 GLU A C 1
ATOM 883 O O . GLU A 1 118 ? 10.520 -5.254 -7.923 1.00 94.44 118 GLU A O 1
ATOM 888 N N . GLY A 1 119 ? 8.340 -5.082 -7.414 1.00 92.69 119 GLY A N 1
ATOM 889 C CA . GLY A 1 119 ? 7.914 -4.673 -8.751 1.00 92.69 119 GLY A CA 1
ATOM 890 C C . GLY A 1 119 ? 8.546 -3.352 -9.207 1.00 92.69 119 GLY A C 1
ATOM 891 O O . GLY A 1 119 ? 9.001 -3.239 -10.355 1.00 92.69 119 GLY A O 1
ATOM 892 N N . PHE A 1 120 ? 8.622 -2.358 -8.317 1.00 92.75 120 PHE A N 1
ATOM 893 C CA . PHE A 1 120 ? 9.289 -1.086 -8.595 1.00 92.75 120 PHE A CA 1
ATOM 894 C C . PHE A 1 120 ? 10.795 -1.248 -8.762 1.00 92.75 120 PHE A C 1
ATOM 896 O O . PHE A 1 120 ? 11.334 -0.761 -9.758 1.00 92.75 120 PHE A O 1
ATOM 903 N N . ALA A 1 121 ? 11.461 -1.978 -7.867 1.00 94.25 121 ALA A N 1
ATOM 904 C CA . ALA A 1 121 ? 12.891 -2.255 -7.965 1.00 94.25 121 ALA A CA 1
ATOM 905 C C . ALA A 1 121 ? 13.232 -2.969 -9.284 1.00 94.25 121 ALA A C 1
ATOM 907 O O . ALA A 1 121 ? 14.142 -2.559 -10.007 1.00 94.25 121 ALA A O 1
ATOM 908 N N . GLY A 1 122 ? 12.441 -3.977 -9.668 1.00 94.31 122 GLY A N 1
ATOM 909 C CA . GLY A 1 122 ? 12.605 -4.674 -10.943 1.00 94.31 122 GLY A CA 1
ATOM 910 C C . GLY A 1 122 ? 12.363 -3.774 -12.160 1.00 94.31 122 GLY A C 1
ATOM 911 O O . GLY A 1 122 ? 13.053 -3.894 -13.173 1.00 94.31 122 GLY A O 1
ATOM 912 N N . THR A 1 123 ? 11.405 -2.848 -12.078 1.00 92.50 123 THR A N 1
ATOM 913 C CA . THR A 1 123 ? 11.142 -1.873 -13.149 1.00 92.50 123 THR A CA 1
ATOM 914 C C . THR A 1 123 ? 12.269 -0.848 -13.270 1.00 92.50 123 THR A C 1
ATOM 916 O O . THR A 1 123 ? 12.672 -0.518 -14.386 1.00 92.50 123 THR A O 1
ATOM 919 N N . GLN A 1 124 ? 12.803 -0.377 -12.143 1.00 94.19 124 GLN A N 1
ATOM 920 C CA . GLN A 1 124 ? 13.938 0.539 -12.092 1.00 94.19 124 GLN A CA 1
ATOM 921 C C . GLN A 1 124 ? 15.191 -0.102 -12.695 1.00 94.19 124 GLN A C 1
ATOM 923 O O . GLN A 1 124 ? 15.805 0.491 -13.578 1.00 94.19 124 GLN A O 1
ATOM 928 N N . ALA A 1 125 ? 15.534 -1.325 -12.278 1.00 95.56 125 ALA A N 1
ATOM 929 C CA . ALA A 1 125 ? 16.691 -2.051 -12.799 1.00 95.56 125 ALA A CA 1
ATOM 930 C C . ALA A 1 125 ? 16.604 -2.233 -14.323 1.00 95.56 125 ALA A C 1
ATOM 932 O O . ALA A 1 125 ? 17.531 -1.872 -15.043 1.00 95.56 125 ALA A O 1
ATOM 933 N N . LYS A 1 126 ? 15.443 -2.673 -14.832 1.00 94.25 126 LYS A N 1
ATOM 934 C CA . LYS A 1 126 ? 15.206 -2.787 -16.280 1.00 94.25 126 LYS A CA 1
ATOM 935 C C . LYS A 1 126 ? 15.385 -1.453 -16.998 1.00 94.25 126 LYS A C 1
ATOM 937 O O . LYS A 1 126 ? 16.001 -1.421 -18.052 1.00 94.25 126 LYS A O 1
ATOM 942 N N . MET A 1 127 ? 14.862 -0.357 -16.446 1.00 95.00 127 MET A N 1
ATOM 943 C CA . MET A 1 127 ? 15.004 0.967 -17.057 1.00 95.00 127 MET A CA 1
ATOM 944 C C . MET A 1 127 ? 16.471 1.399 -17.157 1.00 95.00 127 MET A C 1
ATOM 946 O O . MET A 1 127 ? 16.866 1.948 -18.183 1.00 95.00 127 MET A O 1
ATOM 950 N N . LEU A 1 128 ? 17.278 1.134 -16.129 1.00 96.62 128 LEU A N 1
ATOM 951 C CA . LEU A 1 128 ? 18.712 1.424 -16.156 1.00 96.62 128 LEU A CA 1
ATOM 952 C C . LEU A 1 128 ? 19.436 0.586 -17.219 1.00 96.62 128 LEU A C 1
ATOM 954 O O . LEU A 1 128 ? 20.234 1.135 -17.978 1.00 96.62 128 LEU A O 1
ATOM 958 N N . ASP A 1 129 ? 19.099 -0.699 -17.349 1.00 96.69 129 ASP A N 1
ATOM 959 C CA . ASP A 1 129 ? 19.651 -1.566 -18.398 1.00 96.69 129 ASP A CA 1
ATOM 960 C C . ASP A 1 129 ? 19.246 -1.108 -19.810 1.00 96.69 129 ASP A C 1
ATOM 962 O O . ASP A 1 129 ? 20.058 -1.170 -20.737 1.00 96.69 129 ASP A O 1
ATOM 966 N N . GLU A 1 130 ? 18.005 -0.634 -19.993 1.00 96.81 130 GLU A N 1
ATOM 967 C CA . GLU A 1 130 ? 17.547 -0.030 -21.253 1.00 96.81 130 GLU A CA 1
ATOM 968 C C . GLU A 1 130 ? 18.394 1.202 -21.602 1.00 96.81 130 GLU A C 1
ATOM 970 O O . GLU A 1 130 ? 18.853 1.340 -22.737 1.00 96.81 130 GLU A O 1
ATOM 975 N N . VAL A 1 131 ? 18.602 2.100 -20.631 1.00 97.81 131 VAL A N 1
ATOM 976 C CA . VAL A 1 131 ? 19.396 3.324 -20.813 1.00 97.81 131 VAL A CA 1
ATOM 977 C C . VAL A 1 131 ? 20.837 2.981 -21.162 1.00 97.81 131 VAL A C 1
ATOM 979 O O . VAL A 1 131 ? 21.367 3.531 -22.126 1.00 97.81 131 VAL A O 1
ATOM 982 N N . LEU A 1 132 ? 21.452 2.047 -20.435 1.00 97.12 132 LEU A N 1
ATOM 983 C CA . LEU A 1 132 ? 22.838 1.648 -20.655 1.00 97.12 132 LEU A CA 1
ATOM 984 C C . LEU A 1 132 ? 23.054 1.098 -22.071 1.00 97.12 132 LEU A C 1
ATOM 986 O O . LEU A 1 132 ? 23.975 1.533 -22.758 1.00 97.12 132 LEU A O 1
ATOM 990 N N . GLN A 1 133 ? 22.181 0.197 -22.529 1.00 96.50 133 GLN A N 1
ATOM 991 C CA . GLN A 1 133 ? 22.266 -0.397 -23.870 1.00 96.50 133 GLN A CA 1
ATOM 992 C C . GLN A 1 133 ? 22.039 0.628 -24.988 1.00 96.50 133 GLN A C 1
ATOM 994 O O . GLN A 1 133 ? 22.685 0.586 -26.034 1.00 96.50 133 GLN A O 1
ATOM 999 N N . LEU A 1 134 ? 21.107 1.565 -24.794 1.00 97.25 134 LEU A N 1
ATOM 1000 C CA . LEU A 1 134 ? 20.851 2.606 -25.788 1.00 97.25 134 LEU A CA 1
ATOM 1001 C C . LEU A 1 134 ? 21.997 3.620 -25.843 1.00 97.25 134 LEU A C 1
ATOM 1003 O O . LEU A 1 134 ? 22.401 4.025 -26.934 1.00 97.25 134 LEU A O 1
ATOM 1007 N N . ALA A 1 135 ? 22.550 3.998 -24.691 1.00 97.56 135 ALA A N 1
ATOM 1008 C CA . ALA A 1 135 ? 23.693 4.898 -24.613 1.00 97.56 135 ALA A CA 1
ATOM 1009 C C . ALA A 1 135 ? 24.957 4.263 -25.212 1.00 97.56 135 ALA A C 1
ATOM 1011 O O . ALA A 1 135 ? 25.703 4.947 -25.914 1.00 97.56 135 ALA A O 1
ATOM 1012 N N . SER A 1 136 ? 25.194 2.962 -25.002 1.00 95.56 136 SER A N 1
ATOM 1013 C CA . SER A 1 136 ? 26.358 2.277 -25.577 1.00 95.56 136 SER A CA 1
ATOM 1014 C C . SER A 1 136 ? 26.283 2.178 -27.103 1.00 95.56 136 SER A C 1
ATOM 1016 O O . SER A 1 136 ? 27.289 2.404 -27.770 1.00 95.56 136 SER A O 1
ATOM 1018 N N . ALA A 1 137 ? 25.098 1.908 -27.660 1.00 95.62 137 ALA A N 1
ATOM 1019 C CA . ALA A 1 137 ? 24.917 1.721 -29.099 1.00 95.62 137 ALA A CA 1
ATOM 1020 C C . ALA A 1 137 ? 24.783 3.033 -29.891 1.00 95.62 137 ALA A C 1
ATOM 1022 O O . ALA A 1 137 ? 25.234 3.114 -31.034 1.00 95.62 137 ALA A O 1
ATOM 1023 N N . PHE A 1 138 ? 24.124 4.047 -29.321 1.00 95.06 138 PHE A N 1
ATOM 1024 C CA . PHE A 1 138 ? 23.780 5.284 -30.035 1.00 95.06 138 PHE A CA 1
ATOM 1025 C C . PHE A 1 138 ? 24.476 6.536 -29.494 1.00 95.06 138 PHE A C 1
ATOM 1027 O O . PHE A 1 138 ? 24.386 7.588 -30.125 1.00 95.06 138 PHE A O 1
ATOM 1034 N N . HIS A 1 139 ? 25.161 6.437 -28.350 1.00 95.56 139 HIS A N 1
ATOM 1035 C CA . HIS A 1 139 ? 25.866 7.542 -27.685 1.00 95.56 139 HIS A CA 1
ATOM 1036 C C . HIS A 1 139 ? 24.981 8.742 -27.320 1.00 95.56 139 HIS A C 1
ATOM 1038 O O . HIS A 1 139 ? 25.476 9.852 -27.129 1.00 95.56 139 HIS A O 1
ATOM 1044 N N . TRP A 1 140 ? 23.672 8.521 -27.205 1.00 97.81 140 TRP A N 1
ATOM 1045 C CA . TRP A 1 140 ? 22.744 9.512 -26.670 1.00 97.81 140 TRP A CA 1
ATOM 1046 C C . TRP A 1 140 ? 22.921 9.655 -25.162 1.00 97.81 140 TRP A C 1
ATOM 1048 O O . TRP A 1 140 ? 23.259 8.696 -24.464 1.00 97.81 140 TRP A O 1
ATOM 1058 N N . SER A 1 141 ? 22.659 10.855 -24.656 1.00 97.94 141 SER A N 1
ATOM 1059 C CA . SER A 1 141 ? 22.607 11.096 -23.217 1.00 97.94 141 SER A CA 1
ATOM 1060 C C . SER A 1 141 ? 21.403 10.398 -22.575 1.00 97.94 141 SER A C 1
ATOM 1062 O O . SER A 1 141 ? 20.378 10.162 -23.218 1.00 97.94 141 SER A O 1
ATOM 1064 N N . GLU A 1 142 ? 21.493 10.118 -21.272 1.00 97.75 142 GLU A N 1
ATOM 1065 C CA . GLU A 1 142 ? 20.376 9.564 -20.493 1.00 97.75 142 GLU A CA 1
ATOM 1066 C C . GLU A 1 142 ? 19.103 10.412 -20.639 1.00 97.75 142 GLU A C 1
ATOM 1068 O O . GLU A 1 142 ? 18.019 9.871 -20.849 1.00 97.75 142 GLU A O 1
ATOM 1073 N N . ALA A 1 143 ? 19.235 11.742 -20.624 1.00 97.88 143 ALA A N 1
ATOM 1074 C CA . ALA A 1 143 ? 18.111 12.660 -20.791 1.00 97.88 143 ALA A CA 1
ATOM 1075 C C . ALA A 1 143 ? 17.425 12.509 -22.161 1.00 97.88 143 ALA A C 1
ATOM 1077 O O . ALA A 1 143 ? 16.196 12.452 -22.233 1.00 97.88 143 ALA A O 1
ATOM 1078 N N . GLU A 1 144 ? 18.197 12.403 -23.246 1.00 98.12 144 GLU A N 1
ATOM 1079 C CA . GLU A 1 144 ? 17.654 12.175 -24.592 1.00 98.12 144 GLU A CA 1
ATOM 1080 C C . GLU A 1 144 ? 16.958 10.813 -24.696 1.00 98.12 144 GLU A C 1
ATOM 1082 O O . GLU A 1 144 ? 15.890 10.713 -25.299 1.00 98.12 144 GLU A O 1
ATOM 1087 N N . ILE A 1 145 ? 17.520 9.774 -24.071 1.00 98.12 145 ILE A N 1
ATOM 1088 C CA . ILE A 1 145 ? 16.931 8.431 -24.046 1.00 98.12 145 ILE A CA 1
ATOM 1089 C C . ILE A 1 145 ? 15.612 8.430 -23.268 1.00 98.12 145 ILE A C 1
ATOM 1091 O O . ILE A 1 145 ? 14.607 7.913 -23.761 1.00 98.12 145 ILE A O 1
ATOM 1095 N N . LEU A 1 146 ? 15.584 9.016 -22.070 1.00 96.50 146 LEU A N 1
ATOM 1096 C CA . LEU A 1 146 ? 14.391 9.060 -21.222 1.00 96.50 146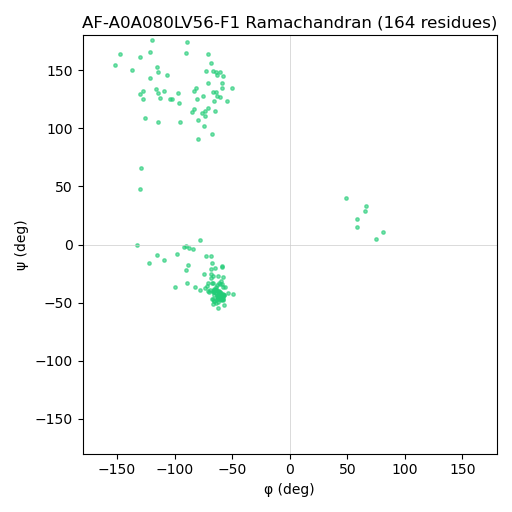 LEU A CA 1
ATOM 1097 C C . LEU A 1 146 ? 13.282 9.944 -21.808 1.00 96.50 146 LEU A C 1
ATOM 1099 O O . LEU A 1 146 ? 12.106 9.674 -21.561 1.00 96.50 146 LEU A O 1
ATOM 1103 N N . ALA A 1 147 ? 13.631 10.928 -22.643 1.00 97.44 147 ALA A N 1
ATOM 1104 C CA . ALA A 1 147 ? 12.668 11.714 -23.411 1.00 97.44 147 ALA A CA 1
ATOM 1105 C C . ALA A 1 147 ? 11.957 10.900 -24.511 1.00 97.44 147 ALA A C 1
ATOM 1107 O O . ALA A 1 147 ? 10.872 11.278 -24.961 1.00 97.44 147 ALA A O 1
ATOM 1108 N N . LEU A 1 148 ? 12.527 9.771 -24.95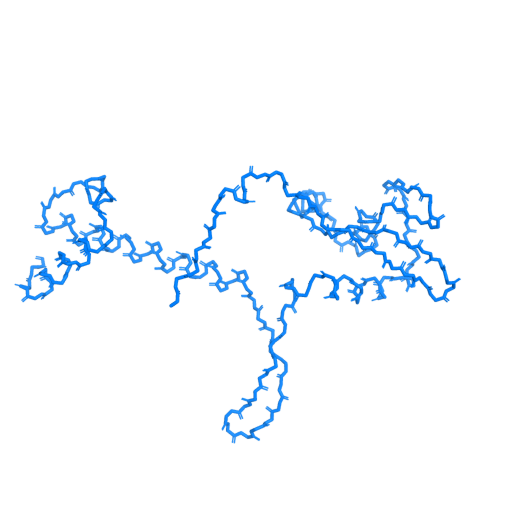3 1.00 96.88 148 LEU A N 1
ATOM 1109 C CA . LEU A 1 148 ? 11.855 8.885 -25.901 1.00 96.88 148 LEU A CA 1
ATOM 1110 C C . LEU A 1 148 ? 10.685 8.162 -25.220 1.00 96.88 148 LEU A C 1
ATOM 1112 O O . LEU A 1 148 ? 10.842 7.632 -24.118 1.00 96.88 148 LEU A O 1
ATOM 1116 N N . PRO A 1 149 ? 9.529 8.014 -25.889 1.00 95.94 149 PRO A N 1
ATOM 1117 C CA . PRO A 1 149 ? 8.450 7.191 -25.363 1.00 95.94 149 PRO A CA 1
ATOM 1118 C C . PRO A 1 149 ? 8.885 5.719 -25.264 1.00 95.94 149 PRO A C 1
ATOM 1120 O O . PRO A 1 149 ? 9.651 5.227 -26.098 1.00 95.94 149 PRO A O 1
ATOM 1123 N N . ARG A 1 150 ? 8.346 4.987 -24.274 1.00 93.56 150 ARG A N 1
ATOM 1124 C CA . ARG A 1 150 ? 8.721 3.586 -23.967 1.00 93.56 150 ARG A CA 1
ATOM 1125 C C . ARG A 1 150 ? 8.724 2.671 -25.196 1.00 93.56 150 ARG A C 1
ATOM 1127 O O . ARG A 1 150 ? 9.658 1.899 -25.380 1.00 93.56 150 ARG A O 1
ATOM 1134 N N . TRP A 1 151 ? 7.716 2.785 -26.064 1.00 95.50 151 TRP A N 1
ATOM 1135 C CA . TRP A 1 151 ? 7.609 1.956 -27.272 1.00 95.50 151 TRP A CA 1
ATOM 1136 C C . TRP A 1 151 ? 8.789 2.152 -28.237 1.00 95.50 151 TRP A C 1
ATOM 1138 O O . TRP A 1 151 ? 9.213 1.207 -28.897 1.00 95.50 151 TRP A O 1
ATOM 1148 N N . ARG A 1 152 ? 9.347 3.367 -28.306 1.00 97.69 152 ARG A N 1
ATOM 1149 C CA . ARG A 1 152 ? 10.450 3.696 -29.214 1.00 97.69 152 ARG A CA 1
ATOM 1150 C C . ARG A 1 152 ? 11.781 3.181 -28.680 1.00 97.69 152 ARG A C 1
ATOM 1152 O O . ARG A 1 152 ? 12.564 2.641 -29.454 1.00 97.69 152 ARG A O 1
ATOM 1159 N N . ARG A 1 153 ? 12.001 3.269 -27.364 1.00 97.44 153 ARG A N 1
ATOM 1160 C CA . ARG A 1 153 ? 13.145 2.617 -26.704 1.00 97.44 153 ARG A CA 1
ATOM 1161 C C . ARG A 1 153 ? 13.122 1.105 -26.916 1.00 97.44 153 ARG A C 1
ATOM 1163 O O . ARG A 1 153 ? 14.119 0.543 -27.355 1.00 97.44 153 ARG A O 1
ATOM 1170 N N . ALA A 1 154 ? 11.962 0.475 -26.712 1.00 96.25 154 ALA A N 1
ATOM 1171 C CA . ALA A 1 154 ? 11.781 -0.957 -26.944 1.00 96.25 154 ALA A CA 1
ATOM 1172 C C . ALA A 1 154 ? 12.100 -1.359 -28.395 1.00 96.25 154 ALA A C 1
ATOM 1174 O O . ALA A 1 154 ? 12.799 -2.345 -28.619 1.00 96.25 154 ALA A O 1
ATOM 1175 N N . HIS A 1 155 ? 11.656 -0.568 -29.378 1.00 97.00 155 HIS A N 1
ATOM 1176 C CA . HIS A 1 155 ? 12.000 -0.797 -30.781 1.00 97.00 155 HIS A CA 1
ATOM 1177 C C . HIS A 1 155 ? 13.517 -0.743 -31.026 1.00 97.00 155 HIS A C 1
ATOM 1179 O O . HIS A 1 155 ? 14.065 -1.618 -31.688 1.00 97.00 155 HIS A O 1
ATOM 1185 N N . TYR A 1 156 ? 14.223 0.249 -30.477 1.00 96.69 156 TYR A N 1
ATOM 1186 C CA . TYR A 1 156 ? 15.675 0.351 -30.647 1.00 96.69 156 TYR A CA 1
ATOM 1187 C C . TYR A 1 156 ? 16.443 -0.796 -29.990 1.00 96.69 156 TYR A C 1
ATOM 1189 O O . TYR A 1 156 ? 17.362 -1.327 -30.607 1.00 96.69 156 TYR A O 1
ATOM 1197 N N . LEU A 1 157 ? 16.028 -1.238 -28.804 1.00 96.81 157 LEU A N 1
ATOM 1198 C CA . LEU A 1 157 ? 16.620 -2.402 -28.138 1.00 96.81 157 LEU A CA 1
ATOM 1199 C C . LEU A 1 157 ? 16.437 -3.686 -28.957 1.00 96.81 157 LEU A C 1
ATOM 1201 O O . LEU A 1 157 ? 17.374 -4.466 -29.102 1.00 96.81 157 LEU A O 1
ATOM 1205 N N . GLN A 1 158 ? 15.266 -3.875 -29.575 1.00 96.50 158 GLN A N 1
ATOM 1206 C CA . GLN A 1 158 ? 15.045 -4.990 -30.504 1.00 96.50 158 GLN A CA 1
ATOM 1207 C C . GLN A 1 158 ? 15.990 -4.926 -31.712 1.00 96.50 158 GLN A C 1
ATOM 1209 O O . GLN A 1 158 ? 16.521 -5.953 -32.132 1.00 96.50 158 GLN A O 1
ATOM 1214 N N . GLN A 1 159 ? 16.239 -3.729 -32.254 1.00 95.94 159 GLN A N 1
ATOM 1215 C CA . GLN A 1 159 ? 17.154 -3.542 -33.384 1.00 95.94 159 GLN A CA 1
ATOM 1216 C C . GLN A 1 159 ? 18.618 -3.788 -32.998 1.00 95.94 159 GLN A C 1
ATOM 1218 O O . GLN A 1 159 ? 19.342 -4.400 -33.782 1.00 95.94 159 GLN A O 1
ATOM 1223 N N . ILE A 1 160 ? 19.041 -3.352 -31.806 1.00 95.38 160 ILE A N 1
ATOM 1224 C CA . ILE A 1 160 ? 20.364 -3.654 -31.235 1.00 95.38 160 ILE A CA 1
ATOM 1225 C C . ILE A 1 160 ? 20.550 -5.174 -31.149 1.00 95.38 160 ILE A C 1
ATOM 1227 O O . ILE A 1 160 ? 21.507 -5.708 -31.712 1.00 95.38 160 ILE A O 1
ATOM 1231 N N . ALA A 1 161 ? 19.590 -5.877 -30.535 1.00 93.19 161 ALA A N 1
ATOM 1232 C CA . ALA A 1 161 ? 19.637 -7.328 -30.366 1.00 93.19 161 ALA A CA 1
ATOM 1233 C C . ALA A 1 161 ? 19.664 -8.076 -31.710 1.00 93.19 161 ALA A C 1
ATOM 1235 O O . ALA A 1 161 ? 20.463 -8.991 -31.895 1.00 93.19 161 ALA A O 1
ATOM 1236 N N . ALA A 1 162 ? 18.840 -7.662 -32.679 1.00 92.62 162 ALA A N 1
ATOM 1237 C CA . ALA A 1 162 ? 18.782 -8.286 -34.002 1.00 92.62 162 ALA A CA 1
ATOM 1238 C C . ALA A 1 162 ? 20.063 -8.084 -34.831 1.00 92.62 162 ALA A C 1
ATOM 1240 O O . ALA A 1 162 ? 20.362 -8.890 -35.710 1.00 92.62 162 ALA A O 1
ATOM 1241 N N . ARG A 1 163 ? 20.804 -6.998 -34.583 1.00 88.81 163 ARG A N 1
ATOM 1242 C CA . ARG A 1 163 ? 22.021 -6.641 -35.329 1.00 88.81 163 ARG A CA 1
ATOM 1243 C C . ARG A 1 163 ? 23.314 -7.057 -34.630 1.00 88.81 163 ARG A C 1
ATOM 1245 O O . ARG A 1 163 ? 24.369 -6.951 -35.248 1.00 88.81 163 ARG A O 1
ATOM 1252 N N . GLY A 1 164 ? 23.237 -7.527 -33.383 1.00 80.94 164 GLY A N 1
ATOM 1253 C CA . GLY A 1 164 ? 24.404 -7.922 -32.593 1.00 80.94 164 GLY A CA 1
ATOM 1254 C C . GLY A 1 164 ? 25.319 -6.746 -32.253 1.00 80.94 164 GLY A C 1
ATOM 1255 O O . GLY A 1 164 ? 26.535 -6.908 -32.222 1.00 80.94 164 GLY A O 1
ATOM 1256 N N . TRP A 1 165 ? 24.750 -5.554 -32.063 1.00 74.25 165 TRP A N 1
ATOM 1257 C CA . TRP A 1 165 ? 25.510 -4.395 -31.601 1.00 74.25 165 TRP A CA 1
ATOM 1258 C C . TRP A 1 165 ? 25.800 -4.581 -30.108 1.00 74.25 165 TRP A C 1
ATOM 1260 O O . TRP A 1 165 ? 24.898 -4.432 -29.287 1.00 74.25 165 TRP A O 1
ATOM 1270 N N . ALA A 1 166 ? 27.028 -4.993 -29.790 1.00 59.34 166 ALA A N 1
ATOM 1271 C CA . ALA A 1 166 ? 27.570 -5.047 -28.435 1.00 59.34 166 ALA A CA 1
ATOM 1272 C C . ALA A 1 166 ? 28.550 -3.888 -28.243 1.00 59.34 166 ALA A C 1
ATOM 1274 O O . ALA A 1 166 ? 29.471 -3.774 -29.087 1.00 59.34 166 ALA A O 1
#

Radius of gyration: 24.79 Å; Cα contacts (8 Å, |Δi|>4): 149; chains: 1; bounding box: 51×48×64 Å

Nearest PDB structures (foldseek):
  5jbr-assembly1_B  TM=3.883E-01  e=7.875E+00  Beutenbergia cavernae DSM 12333
  8p2z-assembly1_C  TM=2.923E-01  e=2.585E+00  Homo sapiens
  2fbh-assembly1_A  TM=2.136E-01  e=7.875E+00  Pseudomonas aeruginosa

pLDDT: mean 90.46, std 9.81, range [41.62, 98.12]

Mean predicted aligned error: 7.21 Å

Solvent-accessible surface area (backbone atoms only — not comparable to full-atom values): 10090 Å² total; per-residue (Å²): 135,85,82,83,72,67,64,71,78,67,73,57,84,86,75,61,58,69,51,75,49,69,47,97,90,66,50,40,32,38,32,42,52,86,44,73,69,50,56,50,48,32,62,74,70,66,64,77,53,66,59,62,56,52,28,73,31,44,48,24,49,73,88,40,78,52,59,88,84,49,71,65,62,77,82,48,53,67,61,49,51,54,51,48,46,71,77,46,52,74,84,72,24,66,44,84,45,59,42,91,89,75,65,50,76,45,77,42,82,50,63,63,65,60,53,50,52,52,51,48,53,54,50,50,53,50,51,50,54,51,48,52,56,47,28,72,77,67,68,49,52,69,68,62,56,68,70,44,57,69,71,57,53,53,52,50,52,52,51,33,64,76,68,67,70,126